Protein AF-A0A943J0D2-F1 (afdb_monomer_lite)

Sequence (116 aa):
GADGKMIIKEGLVFETNGDICYYENGIKVAKGLVQDEYGNYYFINSTLKAVKNCEYAFSTEKANGLLSSGGKYTFDADGKMIVPENGLVFEEDGDIVYYENGVKVAKGLVEHEKER

Secondary structure (DSSP, 8-state):
----------EEEE-TTS-EEEEETTEE---EEEE-TTS-EEEE-TTSSB--SEEEEE-GGGGTTSSSS-EEEEE-TTS-B-PPPSEEEE-TTS-EEEEETTEEE-----------

pLDDT: mean 82.3, std 17.68, range [40.34, 98.69]

Foldseek 3Di:
DDDPPPPQDAAWDQDPVLWIAHHDRNDTDQQAWDADPVGWIFGQHPVRTTDEQDWDWDAQVSNVPVDPGTGIFGAYRSRTTDAPDQQWDQDPVRDTFGDDRNDTDCPDDPPPPPDD

Radius of gyration: 19.05 Å; chains: 1; bounding box: 67×23×55 Å

Structure (mmCIF, N/CA/C/O backbone):
data_AF-A0A943J0D2-F1
#
_entry.id   AF-A0A943J0D2-F1
#
loop_
_atom_site.group_PDB
_atom_site.id
_atom_site.type_symbol
_atom_site.label_atom_id
_atom_site.label_alt_id
_atom_site.label_comp_id
_atom_site.label_asym_id
_atom_site.label_entity_id
_atom_site.label_seq_id
_atom_site.pdbx_PDB_ins_code
_atom_site.Cartn_x
_atom_site.Cartn_y
_atom_site.Cartn_z
_atom_site.occupancy
_atom_site.B_iso_or_equiv
_atom_site.auth_seq_id
_atom_site.auth_comp_id
_atom_site.auth_asym_id
_atom_site.auth_atom_id
_atom_site.pdbx_PDB_model_num
ATOM 1 N N . GLY A 1 1 ? -27.133 -11.190 25.334 1.00 40.34 1 GLY A N 1
ATOM 2 C CA . GLY A 1 1 ? -27.118 -12.585 24.865 1.00 40.34 1 GLY A CA 1
ATOM 3 C C . GLY A 1 1 ? -25.825 -12.811 24.118 1.00 40.34 1 GLY A C 1
ATOM 4 O O . GLY A 1 1 ? -25.496 -11.949 23.320 1.00 40.34 1 GLY A O 1
ATOM 5 N N . ALA A 1 2 ? -25.130 -13.903 24.451 1.00 47.47 2 ALA A N 1
ATOM 6 C CA . ALA A 1 2 ? -23.890 -14.427 23.865 1.00 47.47 2 ALA A CA 1
ATOM 7 C C . ALA A 1 2 ? -22.724 -13.424 23.730 1.00 47.47 2 ALA A C 1
ATOM 9 O O . ALA A 1 2 ? -22.551 -12.787 22.700 1.00 47.47 2 ALA A O 1
ATOM 10 N N . ASP A 1 3 ? -21.962 -13.296 24.819 1.00 55.19 3 ASP A N 1
ATOM 11 C CA . ASP A 1 3 ? -20.537 -12.949 24.901 1.00 55.19 3 ASP A CA 1
ATOM 12 C C . ASP A 1 3 ? -20.032 -11.937 23.864 1.00 55.19 3 ASP A C 1
ATOM 14 O O . ASP A 1 3 ? -19.604 -12.308 22.774 1.00 55.19 3 ASP A O 1
ATOM 18 N N . GLY A 1 4 ? -20.043 -10.650 24.236 1.00 55.12 4 GLY A N 1
ATOM 19 C CA . GLY A 1 4 ? -19.510 -9.516 23.469 1.00 55.12 4 GLY A CA 1
ATOM 20 C C . GLY A 1 4 ? -17.997 -9.584 23.243 1.00 55.12 4 GLY A C 1
ATOM 21 O O . GLY A 1 4 ? -17.249 -8.707 23.674 1.00 55.12 4 GLY A O 1
ATOM 22 N N . LYS A 1 5 ? -17.538 -10.642 22.576 1.00 62.22 5 LYS A N 1
ATOM 23 C CA . LYS A 1 5 ? -16.169 -10.847 22.135 1.00 62.22 5 LYS A CA 1
ATOM 24 C C . LYS A 1 5 ? -15.915 -9.827 21.033 1.00 62.22 5 LYS A C 1
ATOM 26 O O . LYS A 1 5 ? -16.258 -10.043 19.875 1.00 62.22 5 LYS A O 1
ATOM 31 N N . MET A 1 6 ? -15.367 -8.679 21.421 1.00 69.00 6 MET A N 1
ATOM 32 C CA . MET A 1 6 ? -14.824 -7.712 20.476 1.00 69.00 6 MET A CA 1
ATOM 33 C C . MET A 1 6 ? -13.822 -8.461 19.599 1.00 69.00 6 MET A C 1
ATOM 35 O O . MET A 1 6 ? -12.802 -8.942 20.093 1.00 69.00 6 MET A O 1
ATOM 39 N N . ILE A 1 7 ? -14.135 -8.620 18.313 1.00 79.00 7 ILE A N 1
ATOM 40 C CA . ILE A 1 7 ? -13.165 -9.131 17.350 1.00 79.00 7 ILE A CA 1
ATOM 41 C C . ILE A 1 7 ? -12.153 -8.004 17.161 1.00 79.00 7 ILE A C 1
ATOM 43 O O . ILE A 1 7 ? -12.430 -7.009 16.491 1.00 79.00 7 ILE A O 1
ATOM 47 N N . ILE A 1 8 ? -11.009 -8.131 17.829 1.00 87.94 8 ILE A N 1
ATOM 48 C CA . ILE A 1 8 ? -9.880 -7.227 17.643 1.00 87.94 8 ILE A CA 1
ATOM 49 C C . ILE A 1 8 ? -9.290 -7.554 16.272 1.00 87.94 8 ILE A C 1
ATOM 51 O O . ILE A 1 8 ? -8.864 -8.681 16.027 1.00 87.94 8 ILE A O 1
ATOM 55 N N . LYS A 1 9 ? -9.343 -6.582 15.359 1.00 93.69 9 LYS A N 1
ATOM 56 C CA . LYS A 1 9 ? -8.737 -6.698 14.032 1.00 93.69 9 LYS A CA 1
ATOM 57 C C . LYS A 1 9 ? -7.217 -6.625 14.157 1.00 93.69 9 LYS A C 1
ATOM 59 O O . LYS A 1 9 ? -6.705 -5.799 14.910 1.00 93.69 9 LYS A O 1
ATOM 64 N N . GLU A 1 10 ? -6.532 -7.447 13.376 1.00 95.81 10 GLU A N 1
ATOM 65 C CA . GLU A 1 10 ? -5.074 -7.506 13.287 1.00 95.81 10 GLU A CA 1
ATOM 66 C C . GLU A 1 10 ? -4.655 -7.666 11.828 1.00 95.81 10 GLU A C 1
ATOM 68 O O . GLU A 1 10 ? -5.321 -8.360 11.057 1.00 95.81 10 GLU A O 1
ATOM 73 N N . GLY A 1 11 ? -3.539 -7.043 11.462 1.00 97.00 11 GLY A N 1
ATOM 74 C CA . GLY A 1 11 ? -2.951 -7.151 10.135 1.00 97.00 11 GLY A CA 1
ATOM 75 C C . GLY A 1 11 ? -3.742 -6.429 9.045 1.00 97.00 11 GLY A C 1
ATOM 76 O O . GLY A 1 11 ? -4.460 -5.459 9.298 1.00 97.00 11 GLY A O 1
ATOM 77 N N . LEU A 1 12 ? -3.562 -6.885 7.805 1.00 97.88 12 LEU A N 1
ATOM 78 C CA . LEU A 1 12 ? -4.217 -6.326 6.626 1.00 97.88 12 LEU A CA 1
ATOM 79 C C . LEU A 1 12 ? -5.691 -6.752 6.577 1.00 97.88 12 LEU A C 1
ATOM 81 O O . LEU A 1 12 ? -6.001 -7.939 6.559 1.00 97.88 12 LEU A O 1
ATOM 85 N N . VAL A 1 13 ? -6.599 -5.781 6.527 1.00 97.56 13 VAL A N 1
ATOM 86 C CA . VAL A 1 13 ? -8.049 -5.997 6.548 1.00 97.56 13 VAL A CA 1
ATOM 87 C C . VAL A 1 13 ? -8.705 -5.283 5.372 1.00 97.56 13 VAL A C 1
ATOM 89 O O . VAL A 1 13 ? -8.487 -4.090 5.156 1.00 97.56 13 VAL A O 1
ATOM 92 N N . PHE A 1 14 ? -9.558 -6.018 4.660 1.00 96.81 14 PHE A N 1
ATOM 93 C CA . PHE A 1 14 ? -10.406 -5.522 3.579 1.00 96.81 14 PHE A CA 1
ATOM 94 C C . PHE A 1 14 ? -11.775 -5.170 4.161 1.00 96.81 14 PHE A C 1
ATOM 96 O O . PHE A 1 14 ? -12.541 -6.040 4.577 1.00 96.81 14 PHE A O 1
ATOM 103 N N . GLU A 1 15 ? -12.059 -3.879 4.259 1.00 95.50 15 GLU A N 1
ATOM 104 C CA . GLU A 1 15 ? -13.301 -3.370 4.825 1.00 95.50 15 GLU A CA 1
ATOM 105 C C . GLU A 1 15 ? -14.457 -3.503 3.829 1.00 95.50 15 GLU A C 1
ATOM 107 O O . GLU A 1 15 ? -14.287 -3.422 2.612 1.00 95.50 15 GLU A O 1
ATOM 112 N N . THR A 1 16 ? -15.678 -3.626 4.345 1.00 93.56 16 THR A N 1
ATOM 113 C CA . THR A 1 16 ? -16.892 -3.748 3.518 1.00 93.56 16 THR A CA 1
ATOM 114 C C . THR A 1 16 ? -17.199 -2.499 2.691 1.00 93.56 16 THR A C 1
ATOM 116 O O . THR A 1 16 ? -17.950 -2.576 1.724 1.00 93.56 16 THR A O 1
ATOM 119 N N . ASN A 1 17 ? -16.615 -1.351 3.043 1.00 93.69 17 ASN A N 1
ATOM 120 C CA . ASN A 1 17 ? -16.708 -0.110 2.274 1.00 93.69 17 ASN A CA 1
ATOM 121 C C . ASN A 1 17 ? -15.666 -0.018 1.139 1.00 93.69 17 ASN A C 1
ATOM 123 O O . ASN A 1 17 ? -15.598 1.009 0.467 1.00 93.69 17 ASN A O 1
ATOM 1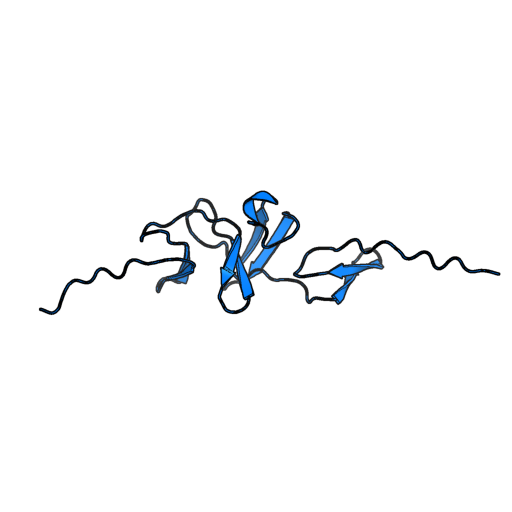27 N N . GLY A 1 18 ? -14.842 -1.055 0.951 1.00 94.12 18 GLY A N 1
ATOM 128 C CA . GLY A 1 18 ? -13.786 -1.106 -0.057 1.00 94.12 18 GLY A CA 1
ATOM 129 C C . GLY A 1 18 ? -12.450 -0.499 0.382 1.00 94.12 18 GLY A C 1
ATOM 130 O O . GLY A 1 18 ? -11.493 -0.548 -0.394 1.00 94.12 18 GLY A O 1
ATOM 131 N N . ASP A 1 19 ? -12.335 0.050 1.595 1.00 97.19 19 ASP A N 1
ATOM 132 C CA . ASP A 1 19 ? -11.038 0.449 2.146 1.00 97.19 19 ASP A CA 1
ATOM 133 C C . ASP A 1 19 ? -10.189 -0.790 2.470 1.00 97.19 19 ASP A C 1
ATOM 135 O O . ASP A 1 19 ? -10.698 -1.840 2.855 1.00 97.19 19 ASP A O 1
ATOM 139 N N . ILE A 1 20 ? -8.870 -0.646 2.374 1.00 98.31 20 ILE A N 1
ATOM 140 C CA . ILE A 1 20 ? -7.918 -1.646 2.863 1.00 98.31 20 ILE A CA 1
ATOM 141 C C . ILE A 1 20 ? -7.082 -0.968 3.936 1.00 98.31 20 ILE A C 1
ATOM 143 O O . ILE A 1 20 ? -6.460 0.060 3.670 1.00 98.31 20 ILE A O 1
ATOM 147 N N . CYS A 1 21 ? -7.088 -1.506 5.149 1.00 98.25 21 CYS A N 1
ATOM 148 C CA . CYS A 1 21 ? -6.423 -0.919 6.308 1.00 98.25 21 CYS A CA 1
ATOM 149 C C . CYS A 1 21 ? -5.493 -1.938 6.959 1.00 98.25 21 CYS A C 1
ATOM 151 O O . CYS A 1 21 ? -5.710 -3.139 6.841 1.00 98.25 21 CYS A O 1
ATOM 153 N N . TYR A 1 22 ? -4.489 -1.459 7.690 1.00 98.44 22 TYR A N 1
ATOM 154 C CA . TYR A 1 22 ? -3.685 -2.312 8.559 1.00 98.44 22 TYR A CA 1
ATOM 155 C C . TYR A 1 22 ? -4.003 -2.007 10.013 1.00 98.44 22 TYR A C 1
ATOM 157 O O . TYR A 1 22 ? -4.021 -0.837 10.407 1.00 98.44 22 TYR A O 1
ATOM 165 N N . TYR A 1 23 ? -4.262 -3.053 10.784 1.00 97.88 23 TYR A N 1
ATOM 166 C CA . TYR A 1 23 ? -4.624 -2.978 12.186 1.00 97.88 23 TYR A CA 1
ATOM 167 C C . TYR A 1 23 ? -3.531 -3.566 13.074 1.00 97.88 23 TYR A C 1
ATOM 169 O O . TYR A 1 23 ? -2.976 -4.615 12.766 1.00 97.88 23 TYR A O 1
ATOM 177 N N . GLU A 1 24 ? -3.269 -2.897 14.191 1.00 96.88 24 GLU A N 1
ATOM 178 C CA . GLU A 1 24 ? -2.479 -3.416 15.308 1.00 96.88 24 GLU A CA 1
ATOM 179 C C . GLU A 1 24 ? -3.293 -3.219 16.585 1.00 96.88 24 GLU A C 1
ATOM 181 O O . GLU A 1 24 ? -3.674 -2.093 16.917 1.00 96.88 24 GLU A O 1
ATOM 186 N N . ASN A 1 25 ? -3.606 -4.302 17.293 1.00 94.38 25 ASN A N 1
ATOM 187 C CA . ASN A 1 25 ? -4.462 -4.298 18.482 1.00 94.38 25 ASN A CA 1
ATOM 188 C C . ASN A 1 25 ? -5.803 -3.578 18.252 1.00 94.38 25 ASN A C 1
ATOM 190 O O . ASN A 1 25 ? -6.296 -2.843 19.110 1.00 94.38 25 ASN A O 1
ATOM 194 N N . GLY A 1 26 ? -6.396 -3.754 17.067 1.00 94.31 26 GLY A N 1
ATOM 195 C CA . GLY A 1 26 ? -7.664 -3.125 16.694 1.00 94.31 26 GLY A CA 1
ATOM 196 C C . GLY A 1 26 ? -7.572 -1.640 16.325 1.00 94.31 26 GLY A C 1
ATOM 197 O O . GLY A 1 26 ? -8.601 -1.035 16.021 1.00 94.31 26 GLY A O 1
ATOM 198 N N . ILE A 1 27 ? -6.371 -1.057 16.271 1.00 95.75 27 ILE A N 1
ATOM 199 C CA . ILE A 1 27 ? -6.137 0.341 15.884 1.00 95.75 27 ILE A CA 1
ATOM 200 C C . ILE A 1 27 ? -5.546 0.398 14.472 1.00 95.75 27 ILE A C 1
ATOM 202 O O . ILE A 1 27 ? -4.609 -0.331 14.161 1.00 95.75 27 ILE A O 1
ATOM 206 N N . LYS A 1 28 ? -6.073 1.279 13.610 1.00 97.56 28 LYS A N 1
ATOM 207 C CA . LYS A 1 28 ? -5.515 1.494 12.266 1.00 97.56 28 LYS A CA 1
ATOM 208 C C . LYS A 1 28 ? -4.164 2.199 12.342 1.00 97.56 28 LYS A C 1
ATOM 210 O O . LYS A 1 28 ? -4.045 3.220 13.018 1.00 97.56 28 LYS A O 1
ATOM 215 N N . VAL A 1 29 ? -3.189 1.722 11.575 1.00 97.88 29 VAL A N 1
ATOM 216 C CA . VAL A 1 29 ? -1.833 2.285 11.542 1.00 97.88 29 VAL A CA 1
ATOM 217 C C . VAL A 1 29 ? -1.337 2.506 10.113 1.00 97.88 29 VAL A C 1
ATOM 219 O O . VAL A 1 29 ? -1.674 1.767 9.190 1.00 97.88 29 VAL A O 1
ATOM 222 N N . ALA A 1 30 ? -0.505 3.533 9.926 1.00 98.06 30 ALA A N 1
ATOM 223 C CA . ALA A 1 30 ? 0.228 3.749 8.682 1.00 98.06 30 ALA A CA 1
ATOM 224 C C . ALA A 1 30 ? 1.421 2.787 8.636 1.00 98.06 30 ALA A C 1
ATOM 226 O O . ALA A 1 30 ? 2.474 3.064 9.215 1.00 98.06 30 ALA A O 1
ATOM 227 N N . LYS A 1 31 ? 1.240 1.637 7.983 1.00 98.00 31 LYS A N 1
ATOM 228 C CA . LYS A 1 31 ? 2.208 0.534 8.038 1.00 98.00 31 LYS A CA 1
ATOM 229 C C . LYS A 1 31 ? 3.287 0.589 6.951 1.00 98.00 31 LYS A C 1
ATOM 231 O O . LYS A 1 31 ? 4.316 -0.057 7.108 1.00 98.00 31 LYS A O 1
ATOM 236 N N . GLY A 1 32 ? 3.108 1.380 5.891 1.00 98.25 32 GLY A N 1
ATOM 237 C CA . GLY A 1 32 ? 3.956 1.299 4.698 1.00 98.25 32 GLY A CA 1
ATOM 238 C C . GLY A 1 32 ? 3.591 0.087 3.841 1.00 98.25 32 GLY A C 1
ATOM 239 O O . GLY A 1 32 ? 2.421 -0.303 3.801 1.00 98.25 32 GLY A O 1
ATOM 240 N N . LEU A 1 33 ? 4.573 -0.489 3.149 1.00 97.50 33 LEU A N 1
ATOM 241 C CA . LEU A 1 33 ? 4.374 -1.663 2.308 1.00 97.50 33 LEU A CA 1
ATOM 242 C C . LEU A 1 33 ? 4.096 -2.897 3.173 1.00 97.50 33 LEU A C 1
ATOM 244 O O . LEU A 1 33 ? 4.821 -3.185 4.126 1.00 97.50 33 LEU A O 1
ATOM 248 N N . VAL A 1 34 ? 3.046 -3.626 2.831 1.00 97.81 34 VAL A N 1
ATOM 249 C CA . VAL A 1 34 ? 2.639 -4.877 3.473 1.00 97.81 34 VAL A CA 1
ATOM 250 C C . VAL A 1 34 ? 2.275 -5.892 2.401 1.00 97.81 34 VAL A C 1
ATOM 252 O O . VAL A 1 34 ? 1.964 -5.514 1.272 1.00 97.81 34 VAL A O 1
ATOM 255 N N . GLN A 1 35 ? 2.320 -7.170 2.756 1.00 95.00 35 GLN A N 1
ATOM 256 C CA . GLN A 1 35 ? 2.000 -8.273 1.860 1.00 95.00 35 GLN A CA 1
ATOM 257 C C . GLN A 1 35 ? 0.831 -9.078 2.435 1.00 95.00 35 GLN A C 1
ATOM 259 O O . GLN A 1 35 ? 0.772 -9.282 3.651 1.00 95.00 35 GLN A O 1
ATOM 264 N N . ASP A 1 36 ? -0.107 -9.488 1.584 1.00 94.94 36 ASP A N 1
ATOM 265 C CA . ASP A 1 36 ? -1.142 -10.452 1.966 1.00 94.94 36 ASP A CA 1
ATOM 266 C C . ASP A 1 36 ? -0.622 -11.901 1.919 1.00 94.94 36 ASP A C 1
ATOM 268 O O . ASP A 1 36 ? 0.511 -12.172 1.525 1.00 94.94 36 ASP A O 1
ATOM 272 N N . GLU A 1 37 ? -1.459 -12.851 2.333 1.00 92.56 37 GLU A N 1
ATOM 273 C CA . GLU A 1 37 ? -1.115 -14.281 2.353 1.00 92.56 37 GLU A CA 1
ATOM 274 C C . GLU A 1 37 ? -0.866 -14.887 0.958 1.00 92.56 37 GLU A C 1
ATOM 276 O O . GLU A 1 37 ? -0.248 -15.945 0.851 1.00 92.56 37 GLU A O 1
ATOM 281 N N . TYR A 1 38 ? -1.314 -14.217 -0.110 1.00 89.31 38 TYR A N 1
ATOM 282 C CA . TYR A 1 38 ? -1.148 -14.645 -1.502 1.00 89.31 38 TYR A CA 1
ATOM 283 C C . TYR A 1 38 ? 0.058 -13.985 -2.178 1.00 89.31 38 TYR A C 1
ATOM 285 O O . TYR A 1 38 ? 0.302 -14.211 -3.362 1.00 89.31 38 TYR A O 1
ATOM 293 N N . GLY A 1 39 ? 0.809 -13.165 -1.444 1.00 87.38 39 GLY A N 1
ATOM 294 C CA . GLY A 1 39 ? 1.991 -12.490 -1.951 1.00 87.38 39 GLY A CA 1
ATOM 295 C C . GLY A 1 39 ? 1.725 -11.138 -2.616 1.00 87.38 39 GLY A C 1
ATOM 296 O O . GLY A 1 39 ? 2.678 -10.528 -3.103 1.00 87.38 39 GLY A O 1
ATOM 297 N N . ASN A 1 40 ? 0.487 -10.629 -2.624 1.00 91.75 40 ASN A N 1
ATOM 298 C CA . ASN A 1 40 ? 0.196 -9.315 -3.202 1.00 91.75 40 ASN A CA 1
ATOM 299 C C . ASN A 1 40 ? 0.631 -8.203 -2.248 1.00 91.75 40 ASN A C 1
ATOM 301 O O . ASN A 1 40 ? 0.403 -8.281 -1.038 1.00 91.75 40 ASN A O 1
ATOM 305 N N . TYR A 1 41 ? 1.202 -7.136 -2.801 1.00 95.00 41 TYR A N 1
ATOM 306 C CA . TYR A 1 41 ? 1.667 -5.995 -2.020 1.00 95.00 41 TYR A CA 1
ATOM 307 C C . TYR A 1 41 ? 0.655 -4.850 -2.004 1.00 95.00 41 TYR A C 1
ATOM 309 O O . TYR A 1 41 ? 0.059 -4.526 -3.028 1.00 95.00 41 TYR A O 1
ATOM 317 N N . TYR A 1 42 ? 0.533 -4.186 -0.857 1.00 98.06 42 TYR A N 1
ATOM 318 C CA . TYR A 1 42 ? -0.312 -3.008 -0.641 1.00 98.06 42 TYR A CA 1
ATOM 319 C C . TYR A 1 42 ? 0.489 -1.963 0.132 1.00 98.06 42 TYR A C 1
ATOM 321 O O . TYR A 1 42 ? 1.275 -2.314 1.011 1.00 98.06 42 TYR A O 1
ATOM 329 N N . PHE A 1 43 ? 0.281 -0.675 -0.143 1.00 98.25 43 PHE A N 1
ATOM 330 C CA . PHE A 1 43 ? 0.967 0.392 0.588 1.00 98.25 43 PHE A CA 1
ATOM 331 C C . PHE A 1 43 ? -0.001 1.210 1.443 1.00 98.25 43 PHE A C 1
ATOM 333 O O . PHE A 1 43 ? -0.814 1.971 0.915 1.00 98.25 43 PHE A O 1
ATOM 340 N N . ILE A 1 44 ? 0.112 1.088 2.769 1.00 98.69 44 ILE A N 1
ATOM 341 C CA . ILE A 1 44 ? -0.730 1.795 3.742 1.00 98.69 44 ILE A CA 1
ATOM 342 C C . ILE A 1 44 ? -0.078 3.126 4.115 1.00 98.69 44 ILE A C 1
ATOM 344 O O . ILE A 1 44 ? 0.901 3.168 4.869 1.00 98.69 44 ILE A O 1
ATOM 348 N N . ASN A 1 45 ? -0.622 4.220 3.583 1.00 98.06 45 ASN A N 1
ATOM 349 C CA . ASN A 1 45 ? -0.060 5.557 3.769 1.00 98.06 45 ASN A CA 1
ATOM 350 C C . ASN A 1 45 ? -0.584 6.247 5.049 1.00 98.06 45 ASN A C 1
ATOM 352 O O . ASN A 1 45 ? -1.290 5.657 5.870 1.00 98.06 45 ASN A O 1
ATOM 356 N N . SER A 1 46 ? -0.253 7.529 5.224 1.00 97.62 46 SER A N 1
ATOM 357 C CA . SER A 1 46 ? -0.661 8.338 6.384 1.00 97.62 46 SER A CA 1
ATOM 358 C C . SER A 1 46 ? -2.173 8.564 6.515 1.00 97.62 46 SER A C 1
ATOM 360 O O . SER A 1 46 ? -2.629 8.963 7.582 1.00 97.62 46 SER A O 1
ATOM 362 N N . THR A 1 47 ? -2.966 8.270 5.479 1.00 97.94 47 THR A N 1
ATOM 363 C CA . THR A 1 47 ? -4.439 8.269 5.544 1.00 97.94 47 THR A CA 1
ATOM 364 C C . THR A 1 47 ? -5.011 6.995 6.179 1.00 97.94 47 THR A C 1
ATOM 366 O O . THR A 1 47 ? -6.228 6.861 6.293 1.00 97.94 47 THR A O 1
ATOM 369 N N . LEU A 1 48 ? -4.140 6.076 6.627 1.00 98.31 48 LEU A N 1
ATOM 370 C CA . LEU A 1 48 ? -4.471 4.793 7.264 1.00 98.31 48 LEU A CA 1
ATOM 371 C C . LEU A 1 48 ? -5.184 3.803 6.331 1.00 98.31 48 LEU A C 1
ATOM 373 O O . LEU A 1 48 ? -5.903 2.908 6.783 1.00 98.31 48 LEU A O 1
ATOM 377 N N . LYS A 1 49 ? -4.992 3.977 5.023 1.00 98.25 49 LYS A N 1
ATOM 378 C CA . LYS A 1 49 ? -5.601 3.179 3.961 1.00 98.25 49 LYS A CA 1
ATOM 379 C C . LYS A 1 49 ? -4.572 2.831 2.891 1.00 98.25 49 LYS A C 1
ATOM 381 O O . LYS A 1 49 ? -3.584 3.554 2.728 1.00 98.25 49 LYS A O 1
ATOM 386 N N . ALA A 1 50 ? -4.822 1.750 2.158 1.00 98.44 50 ALA A N 1
ATOM 387 C CA . ALA A 1 50 ? -4.062 1.427 0.962 1.00 98.44 50 ALA A CA 1
ATOM 388 C C . ALA A 1 50 ? -4.288 2.478 -0.128 1.00 98.44 50 ALA A C 1
ATOM 390 O O . ALA A 1 50 ? -5.414 2.935 -0.344 1.00 98.44 50 ALA A O 1
ATOM 391 N N . VAL A 1 51 ? -3.216 2.836 -0.825 1.00 98.06 51 VAL A N 1
ATOM 392 C CA . VAL A 1 51 ? -3.299 3.570 -2.093 1.00 98.06 51 VAL A CA 1
ATOM 393 C C . VAL A 1 51 ? -3.928 2.679 -3.169 1.00 98.06 51 VAL A C 1
ATOM 395 O O . VAL A 1 51 ? -3.757 1.462 -3.145 1.00 98.06 51 VAL A O 1
ATOM 398 N N . LYS A 1 52 ? -4.689 3.281 -4.086 1.00 97.81 52 LYS A N 1
ATOM 399 C CA . LYS A 1 52 ? -5.430 2.576 -5.139 1.00 97.81 52 LYS A CA 1
ATOM 400 C C . LYS A 1 52 ? -5.462 3.401 -6.412 1.00 97.81 52 LYS A C 1
ATOM 402 O O . LYS A 1 52 ? -5.560 4.627 -6.336 1.00 97.81 52 LYS A O 1
ATOM 407 N N . ASN A 1 53 ? -5.466 2.711 -7.550 1.00 97.00 53 ASN A N 1
ATOM 408 C CA . ASN A 1 53 ? -5.628 3.274 -8.888 1.00 97.00 53 ASN A CA 1
ATOM 409 C C . ASN A 1 53 ? -4.712 4.482 -9.146 1.00 97.00 53 ASN A C 1
ATOM 411 O O . ASN A 1 53 ? -5.142 5.515 -9.666 1.00 97.00 53 ASN A O 1
ATOM 415 N N . CYS A 1 54 ? -3.467 4.388 -8.689 1.00 95.56 54 CYS A N 1
ATOM 416 C CA . CYS A 1 54 ? -2.505 5.466 -8.816 1.00 95.56 54 CYS A CA 1
ATOM 417 C C . CYS A 1 54 ? -1.077 4.945 -8.792 1.00 95.56 54 CYS A C 1
ATOM 419 O O . CYS A 1 54 ? -0.778 3.838 -8.345 1.00 95.56 54 CYS A O 1
ATOM 421 N N . GLU A 1 55 ? -0.186 5.802 -9.255 1.00 94.06 55 GLU A N 1
ATOM 422 C CA . GLU A 1 55 ? 1.234 5.627 -9.072 1.00 94.06 55 GLU A CA 1
ATOM 423 C C . GLU A 1 55 ? 1.664 6.322 -7.775 1.00 94.06 55 GLU A C 1
ATOM 425 O O . GLU A 1 55 ? 1.326 7.485 -7.533 1.00 94.06 55 GLU A O 1
ATOM 430 N N . TYR A 1 56 ? 2.395 5.607 -6.925 1.00 95.12 56 TYR A N 1
ATOM 431 C CA . TYR A 1 56 ? 2.776 6.075 -5.601 1.00 95.12 56 TYR A CA 1
ATOM 432 C C . TYR A 1 56 ? 4.260 5.835 -5.339 1.00 95.12 56 TYR A C 1
ATOM 434 O O . TYR A 1 56 ? 4.787 4.751 -5.590 1.00 95.12 56 TYR A O 1
ATOM 442 N N . ALA A 1 57 ? 4.935 6.862 -4.822 1.00 91.88 57 ALA A N 1
ATOM 443 C CA . ALA A 1 57 ? 6.348 6.802 -4.485 1.00 91.88 57 ALA A CA 1
ATOM 444 C C . ALA A 1 57 ? 6.551 6.640 -2.976 1.00 91.88 57 ALA A C 1
ATOM 446 O O . ALA A 1 57 ? 5.942 7.359 -2.180 1.00 91.88 57 ALA A O 1
ATOM 447 N N . PHE A 1 58 ? 7.439 5.731 -2.580 1.00 92.69 58 PHE A N 1
ATOM 448 C CA . PHE A 1 58 ? 7.804 5.519 -1.180 1.00 92.69 58 PHE A CA 1
ATOM 449 C C . PHE A 1 58 ? 9.293 5.198 -1.011 1.00 92.69 58 PHE A C 1
ATOM 451 O O . PHE A 1 58 ? 9.949 4.706 -1.926 1.00 92.69 58 PH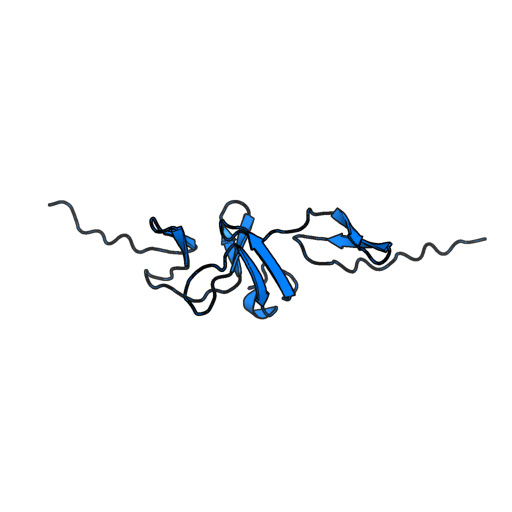E A O 1
ATOM 458 N N . SER A 1 59 ? 9.841 5.497 0.171 1.00 92.50 59 SER A N 1
ATOM 459 C CA . SER A 1 59 ? 11.250 5.245 0.498 1.00 92.50 59 SER A CA 1
ATOM 460 C C . SER A 1 59 ? 11.520 3.770 0.813 1.00 92.50 59 SER A C 1
ATOM 462 O O . SER A 1 59 ? 10.611 3.029 1.183 1.00 92.50 59 SER A O 1
ATOM 464 N N . THR A 1 60 ? 12.786 3.349 0.737 1.00 87.38 60 THR A N 1
ATOM 465 C CA . THR A 1 60 ? 13.214 1.980 1.086 1.00 87.38 60 THR A CA 1
ATOM 466 C C . THR A 1 60 ? 12.817 1.584 2.506 1.00 87.38 60 THR A C 1
ATOM 468 O O . THR A 1 60 ? 12.372 0.467 2.733 1.00 87.38 60 THR A O 1
ATOM 471 N N . GLU A 1 61 ? 12.882 2.513 3.460 1.00 96.19 61 GLU A N 1
ATOM 472 C CA . GLU A 1 61 ? 12.421 2.271 4.834 1.00 96.19 61 GLU A CA 1
ATOM 473 C C . GLU A 1 61 ? 10.936 1.892 4.883 1.00 96.19 61 GLU A C 1
ATOM 475 O O . GLU A 1 61 ? 10.538 1.009 5.635 1.00 96.19 61 GLU A O 1
ATOM 480 N N . LYS A 1 62 ? 10.109 2.525 4.040 1.00 96.12 62 LYS A N 1
ATOM 481 C CA . LYS A 1 62 ? 8.674 2.235 3.939 1.00 96.12 62 LYS A CA 1
ATOM 482 C C . LYS A 1 62 ? 8.365 0.974 3.136 1.00 96.12 62 LYS A C 1
ATOM 484 O O . LYS A 1 62 ? 7.211 0.555 3.140 1.00 96.12 62 LYS A O 1
ATOM 489 N N . ALA A 1 63 ? 9.361 0.360 2.498 1.00 90.56 63 ALA A N 1
ATOM 490 C CA . ALA A 1 63 ? 9.232 -0.956 1.882 1.00 90.56 63 ALA A CA 1
ATOM 491 C C . ALA A 1 63 ? 9.276 -2.100 2.911 1.00 90.56 63 ALA A C 1
ATOM 493 O O . ALA A 1 63 ? 8.992 -3.238 2.555 1.00 90.56 63 ALA A O 1
ATOM 494 N N . ASN A 1 64 ? 9.631 -1.824 4.175 1.00 94.00 64 ASN A N 1
ATOM 495 C CA . ASN A 1 64 ? 9.661 -2.803 5.271 1.00 94.00 64 ASN A CA 1
ATOM 496 C C . ASN A 1 64 ? 10.500 -4.065 4.980 1.00 94.00 64 ASN A C 1
ATOM 498 O O . ASN A 1 64 ? 10.202 -5.142 5.488 1.00 94.00 64 ASN A O 1
ATOM 502 N N . GLY A 1 65 ? 11.529 -3.951 4.134 1.00 87.75 65 GLY A N 1
ATOM 503 C CA . GLY A 1 65 ? 12.348 -5.090 3.704 1.00 87.75 65 GLY A CA 1
ATOM 504 C C . GLY A 1 65 ? 11.625 -6.090 2.792 1.00 87.75 65 GLY A C 1
ATOM 505 O O . GLY A 1 65 ? 12.217 -7.100 2.427 1.00 87.75 65 GLY A O 1
ATOM 506 N N . LEU A 1 66 ? 10.374 -5.813 2.405 1.00 87.44 66 LEU A N 1
ATOM 507 C CA . LEU A 1 66 ? 9.610 -6.619 1.449 1.00 87.44 66 LEU A CA 1
ATOM 508 C C . LEU A 1 66 ? 10.058 -6.375 0.003 1.00 87.44 66 LEU A C 1
ATOM 510 O O . LEU A 1 66 ? 9.893 -7.247 -0.844 1.00 87.44 66 LEU A O 1
ATOM 514 N N . LEU A 1 67 ? 10.639 -5.200 -0.257 1.00 84.38 67 LEU A N 1
ATOM 515 C CA . LEU A 1 67 ? 11.379 -4.880 -1.474 1.00 84.38 67 LEU A CA 1
ATOM 516 C C . LEU A 1 67 ? 12.776 -4.395 -1.091 1.00 84.38 67 LEU A C 1
ATOM 518 O O . LEU A 1 67 ? 12.957 -3.733 -0.065 1.00 84.38 67 LEU A O 1
ATOM 522 N N . SER A 1 68 ? 13.755 -4.679 -1.947 1.00 74.75 68 SER A N 1
ATOM 523 C CA . SER A 1 68 ? 15.146 -4.253 -1.761 1.00 74.75 68 SER A CA 1
ATOM 524 C C . SER A 1 68 ? 15.339 -2.739 -1.889 1.00 74.75 68 SER A C 1
ATOM 526 O O . SER A 1 68 ? 16.324 -2.204 -1.381 1.00 74.75 68 SER A O 1
ATOM 528 N N . SER A 1 69 ? 14.409 -2.030 -2.537 1.00 76.88 69 SER A N 1
ATOM 529 C CA . SER A 1 69 ? 14.451 -0.575 -2.674 1.00 76.88 69 SER A CA 1
ATOM 530 C C . SER A 1 69 ? 13.062 0.060 -2.703 1.00 76.88 69 SER A C 1
ATOM 532 O O . SER A 1 69 ? 12.101 -0.489 -3.246 1.00 76.88 69 SER A O 1
ATOM 534 N N . GLY A 1 70 ? 12.982 1.276 -2.164 1.00 81.44 70 GLY A N 1
ATOM 535 C CA . GLY A 1 70 ? 11.889 2.194 -2.457 1.00 81.44 70 GLY A CA 1
ATOM 536 C C . GLY A 1 70 ? 11.904 2.615 -3.925 1.00 81.44 70 GLY A C 1
ATOM 537 O O . GLY A 1 70 ? 12.806 2.272 -4.688 1.00 81.44 70 GLY A O 1
ATOM 538 N N . GLY A 1 71 ? 10.891 3.364 -4.325 1.00 85.38 71 GLY A N 1
ATOM 539 C CA . GLY A 1 71 ? 10.698 3.727 -5.717 1.00 85.38 71 GLY A CA 1
ATOM 540 C C . GLY A 1 71 ? 9.280 4.187 -5.977 1.00 85.38 71 GLY A C 1
ATOM 541 O O . GLY A 1 71 ? 8.509 4.434 -5.046 1.00 85.38 71 GLY A O 1
ATOM 542 N N . LYS A 1 72 ? 8.966 4.315 -7.261 1.00 88.12 72 LYS A N 1
ATOM 543 C CA . LYS A 1 72 ? 7.656 4.697 -7.763 1.00 88.12 72 LYS A CA 1
ATOM 544 C C . LYS A 1 72 ? 6.990 3.449 -8.337 1.00 88.12 72 LYS A C 1
ATOM 546 O O . LYS A 1 72 ? 7.545 2.827 -9.235 1.00 88.12 72 LYS A O 1
ATOM 551 N N . TYR A 1 73 ? 5.845 3.075 -7.778 1.00 87.69 73 TYR A N 1
ATOM 552 C CA . TYR A 1 73 ? 5.143 1.839 -8.116 1.00 87.69 73 TYR A CA 1
ATOM 553 C C . TYR A 1 73 ? 3.684 2.133 -8.449 1.00 87.69 73 TYR A C 1
ATOM 555 O O . TYR A 1 73 ? 3.083 3.046 -7.879 1.00 87.69 73 TYR A O 1
ATOM 563 N N . THR A 1 74 ? 3.107 1.350 -9.357 1.00 93.06 74 THR A N 1
ATOM 564 C CA . THR A 1 74 ? 1.696 1.480 -9.739 1.00 93.06 74 THR A CA 1
ATOM 565 C C . THR A 1 74 ? 0.842 0.527 -8.918 1.00 93.06 74 THR A C 1
ATOM 567 O O . THR A 1 74 ? 1.192 -0.640 -8.763 1.00 93.06 74 THR A O 1
ATOM 570 N N . PHE A 1 75 ? -0.282 1.022 -8.409 1.00 95.19 75 PHE A N 1
ATOM 571 C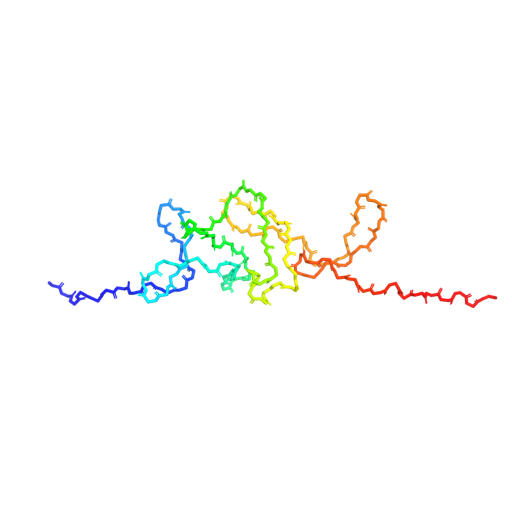 CA . PHE A 1 75 ? -1.280 0.242 -7.688 1.00 95.19 75 PHE A CA 1
ATOM 572 C C . PHE A 1 75 ? -2.575 0.202 -8.491 1.00 95.19 75 PHE A C 1
ATOM 574 O O . PHE A 1 75 ? -3.063 1.242 -8.945 1.00 95.19 75 PHE A O 1
ATOM 581 N N . ASP A 1 76 ? -3.129 -0.995 -8.659 1.00 96.50 76 ASP A N 1
ATOM 582 C CA . ASP A 1 76 ? -4.371 -1.213 -9.394 1.00 96.50 76 ASP A CA 1
ATOM 583 C C . ASP A 1 76 ? -5.609 -0.705 -8.626 1.00 96.50 76 ASP A C 1
ATOM 585 O O . ASP A 1 76 ? -5.517 -0.127 -7.536 1.00 96.50 76 ASP A O 1
ATOM 589 N N . ALA A 1 77 ? -6.795 -0.888 -9.211 1.00 96.94 77 ALA A N 1
ATOM 590 C CA . ALA A 1 77 ? -8.061 -0.464 -8.613 1.00 96.94 77 ALA A CA 1
ATOM 591 C C . ALA A 1 77 ? -8.398 -1.195 -7.298 1.00 96.94 77 ALA A C 1
ATOM 593 O O . ALA A 1 77 ? -9.079 -0.628 -6.438 1.00 96.94 77 ALA A O 1
ATOM 594 N N . ASP A 1 78 ? -7.881 -2.410 -7.113 1.00 96.50 78 ASP A N 1
ATOM 595 C CA . ASP A 1 78 ? -8.030 -3.181 -5.881 1.00 96.50 78 ASP A CA 1
ATOM 596 C C . ASP A 1 78 ? -6.993 -2.770 -4.824 1.00 96.50 78 ASP A C 1
ATOM 598 O O . ASP A 1 78 ? -7.162 -3.068 -3.643 1.00 96.50 78 ASP A O 1
ATOM 602 N N . GLY A 1 79 ? -5.977 -1.994 -5.208 1.00 96.88 79 GLY A N 1
ATOM 603 C CA . GLY A 1 79 ? -4.891 -1.530 -4.350 1.00 96.88 79 GLY A CA 1
ATOM 604 C C . GLY A 1 79 ? -3.694 -2.467 -4.314 1.00 96.88 79 GLY A C 1
ATOM 605 O O . GLY A 1 79 ? -2.814 -2.272 -3.474 1.00 96.88 79 GLY A O 1
ATOM 606 N N . LYS A 1 80 ? -3.650 -3.469 -5.197 1.00 96.06 80 LYS A N 1
ATOM 607 C CA . LYS A 1 80 ? -2.492 -4.345 -5.349 1.00 96.06 80 LYS A CA 1
ATOM 608 C C . LYS A 1 80 ? -1.429 -3.620 -6.153 1.00 96.06 80 LYS A C 1
ATOM 610 O O . LYS A 1 80 ? -1.714 -2.996 -7.175 1.00 96.06 80 LYS A O 1
ATOM 615 N N . MET A 1 81 ? -0.191 -3.713 -5.697 1.00 94.06 81 MET A N 1
ATOM 616 C CA . MET A 1 81 ? 0.953 -3.258 -6.468 1.00 94.06 81 MET A CA 1
ATOM 617 C C . MET A 1 81 ? 1.071 -4.109 -7.731 1.00 94.06 81 MET A C 1
ATOM 619 O O . MET A 1 81 ? 1.129 -5.337 -7.657 1.00 94.06 81 MET A O 1
ATOM 623 N N . ILE A 1 82 ? 1.141 -3.452 -8.882 1.00 89.38 82 ILE A N 1
ATOM 624 C CA . ILE A 1 82 ? 1.433 -4.095 -10.155 1.00 89.38 82 ILE A CA 1
ATOM 625 C C . ILE A 1 82 ? 2.941 -4.314 -10.199 1.00 89.38 82 ILE A C 1
ATOM 627 O O . ILE A 1 82 ? 3.722 -3.387 -10.414 1.00 89.38 82 ILE A O 1
ATOM 631 N N . VAL A 1 83 ? 3.342 -5.549 -9.934 1.00 74.62 83 VAL A N 1
ATOM 632 C CA . VAL A 1 83 ? 4.732 -5.991 -9.999 1.00 74.62 83 VAL A CA 1
ATOM 633 C C . VAL A 1 83 ? 4.984 -6.484 -11.426 1.00 74.62 83 VAL A C 1
ATOM 635 O O . VAL A 1 83 ? 4.252 -7.375 -11.860 1.00 74.62 83 VAL A O 1
ATOM 638 N N . PRO A 1 84 ? 5.956 -5.938 -12.186 1.00 64.81 84 PRO A N 1
ATOM 639 C CA . PRO A 1 84 ? 6.317 -6.539 -13.464 1.00 64.81 84 PRO A CA 1
ATOM 640 C C . PRO A 1 84 ? 6.755 -7.990 -13.231 1.00 64.81 84 PRO A C 1
ATOM 642 O O . PRO A 1 84 ? 7.404 -8.287 -12.225 1.00 64.81 84 PRO A O 1
ATOM 645 N N . GLU A 1 85 ? 6.342 -8.892 -14.125 1.00 62.25 85 GLU A N 1
ATOM 646 C CA . GLU A 1 85 ? 6.628 -10.322 -13.999 1.00 62.25 85 GLU A CA 1
ATOM 647 C C . GLU A 1 85 ? 8.127 -10.561 -13.771 1.00 62.25 85 GLU A C 1
ATOM 649 O O . GLU A 1 85 ? 8.978 -9.926 -14.397 1.00 62.25 85 GLU A O 1
ATOM 654 N N . ASN A 1 86 ? 8.447 -11.486 -12.861 1.00 62.12 86 ASN A N 1
ATOM 655 C CA . ASN A 1 86 ? 9.824 -11.900 -12.612 1.00 62.12 86 ASN A CA 1
ATOM 656 C C . ASN A 1 86 ? 10.454 -12.391 -13.912 1.00 62.12 86 ASN A C 1
ATOM 658 O O . ASN A 1 86 ? 9.976 -13.359 -14.507 1.00 62.12 86 ASN A O 1
ATOM 662 N N . GLY A 1 87 ? 11.542 -11.757 -14.339 1.00 58.62 87 GLY A N 1
ATOM 663 C CA . GLY A 1 87 ? 12.163 -12.110 -15.604 1.00 58.62 87 GLY A CA 1
ATOM 664 C C . GLY A 1 87 ? 12.920 -10.975 -16.266 1.00 58.62 87 GLY A C 1
ATOM 665 O O . GLY A 1 87 ? 13.157 -9.915 -15.693 1.00 58.6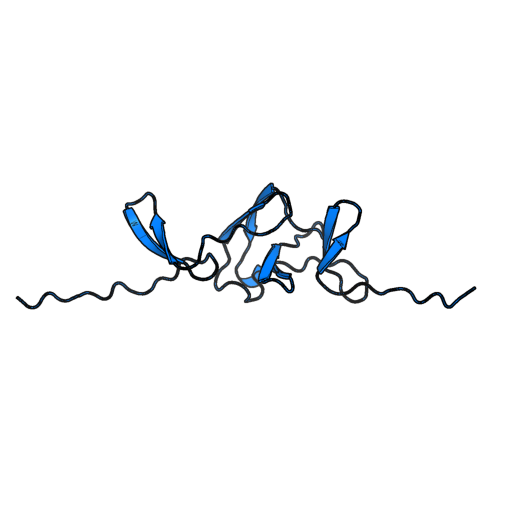2 87 GLY A O 1
ATOM 666 N N . LEU A 1 88 ? 13.351 -11.255 -17.491 1.00 58.75 88 LEU A N 1
ATOM 667 C CA . LEU A 1 88 ? 14.033 -10.297 -18.346 1.00 58.75 88 LEU A CA 1
ATOM 668 C C . LEU A 1 88 ? 12.983 -9.397 -19.002 1.00 58.75 88 LEU A C 1
ATOM 670 O O . LEU A 1 88 ? 12.160 -9.867 -19.785 1.00 58.75 88 LEU A O 1
ATOM 674 N N . VAL A 1 89 ? 13.028 -8.112 -18.680 1.00 69.50 89 VAL A N 1
ATOM 675 C CA . VAL A 1 89 ? 12.190 -7.065 -19.261 1.00 69.50 89 VAL A CA 1
ATOM 676 C C . VAL A 1 89 ? 13.044 -6.262 -20.236 1.00 69.50 89 VAL A C 1
ATOM 678 O O . VAL A 1 89 ? 14.180 -5.912 -19.921 1.00 69.50 89 VAL A O 1
ATOM 681 N N . PHE A 1 90 ? 12.496 -5.981 -21.418 1.00 64.25 90 PHE A N 1
ATOM 682 C CA . PHE A 1 90 ? 13.077 -5.035 -22.369 1.00 64.25 90 PHE A CA 1
ATOM 683 C C . PHE A 1 90 ? 12.579 -3.633 -22.008 1.00 64.25 90 PHE A C 1
ATOM 685 O O . PHE A 1 90 ? 11.378 -3.374 -22.090 1.00 64.25 90 PHE A O 1
ATOM 692 N N . GLU A 1 91 ? 13.476 -2.754 -21.570 1.00 70.31 91 GLU A N 1
ATOM 693 C CA . GLU A 1 91 ? 13.154 -1.345 -21.321 1.00 70.31 91 GLU A CA 1
ATOM 694 C C . GLU A 1 91 ? 13.074 -0.566 -22.652 1.00 70.31 91 GLU A C 1
ATOM 696 O O . GLU A 1 91 ? 13.634 -0.989 -23.666 1.00 70.31 91 GLU A O 1
ATOM 701 N N . GLU A 1 92 ? 12.372 0.577 -22.667 1.00 69.56 92 GLU A N 1
ATOM 702 C CA . GLU A 1 92 ? 12.204 1.413 -23.875 1.00 69.56 92 GLU A CA 1
ATOM 703 C C . GLU A 1 92 ? 13.540 1.895 -24.467 1.00 69.56 92 GLU A C 1
ATOM 705 O O . GLU A 1 92 ? 13.639 2.099 -25.676 1.00 69.56 92 GLU A O 1
ATOM 710 N N . ASP A 1 93 ? 14.580 2.004 -23.636 1.00 75.31 93 ASP A N 1
ATOM 711 C CA . ASP A 1 93 ? 15.939 2.380 -24.040 1.00 75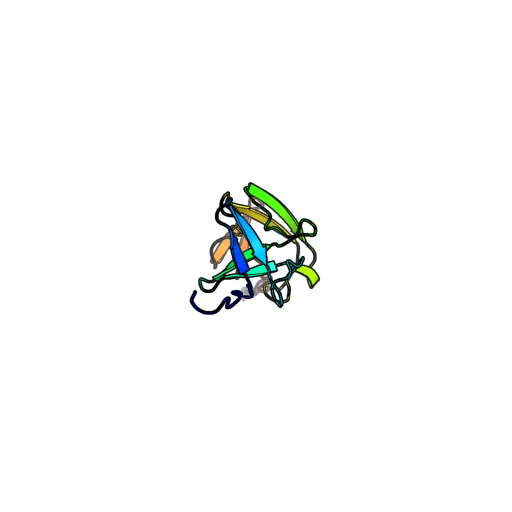.31 93 ASP A CA 1
ATOM 712 C C . ASP A 1 93 ? 16.710 1.238 -24.743 1.00 75.31 93 ASP A C 1
ATOM 714 O O . ASP A 1 93 ? 17.827 1.436 -25.221 1.00 75.31 93 ASP A O 1
ATOM 718 N N . GLY A 1 94 ? 16.115 0.043 -24.846 1.00 67.19 94 GLY A N 1
ATOM 719 C CA . GLY A 1 94 ? 16.704 -1.133 -25.495 1.00 67.19 94 GLY A CA 1
ATOM 720 C C . GLY A 1 94 ? 17.523 -2.036 -24.568 1.00 67.19 94 GLY A C 1
ATOM 721 O O . GLY A 1 94 ? 18.033 -3.064 -25.020 1.00 67.19 94 GLY A O 1
ATOM 722 N N . ASP A 1 95 ? 17.621 -1.693 -23.283 1.00 76.62 95 ASP A N 1
ATOM 723 C CA . ASP A 1 95 ? 18.295 -2.506 -22.272 1.00 76.62 95 ASP A CA 1
ATOM 724 C C . ASP A 1 95 ? 17.444 -3.707 -21.844 1.00 76.62 95 ASP A C 1
ATOM 726 O O . ASP A 1 95 ? 16.221 -3.628 -21.706 1.00 76.62 95 ASP A O 1
ATOM 730 N N . ILE A 1 96 ? 18.116 -4.831 -21.583 1.00 64.38 96 ILE A N 1
ATOM 731 C CA . ILE A 1 96 ? 17.500 -6.010 -20.974 1.00 64.38 96 ILE A CA 1
ATOM 732 C C . ILE A 1 96 ? 17.812 -5.995 -19.484 1.00 64.38 96 ILE A C 1
ATOM 734 O O . ILE A 1 96 ? 18.973 -6.058 -19.075 1.00 64.38 96 ILE A O 1
ATOM 738 N N . VAL A 1 97 ? 16.765 -5.971 -18.670 1.00 72.19 97 VAL A N 1
ATOM 739 C CA . VAL A 1 97 ? 16.870 -5.860 -17.220 1.00 72.19 97 VAL A CA 1
ATOM 740 C C . VAL A 1 97 ? 16.168 -7.029 -16.559 1.00 72.19 97 VAL A C 1
ATOM 742 O O . VAL A 1 97 ? 15.019 -7.330 -16.864 1.00 72.19 97 VAL A O 1
ATOM 745 N N . TYR A 1 98 ? 16.848 -7.687 -15.623 1.00 71.62 98 TYR A N 1
ATOM 746 C CA . TYR A 1 98 ? 16.211 -8.705 -14.797 1.00 71.62 98 TYR A CA 1
ATOM 747 C C . TYR A 1 98 ? 15.458 -8.038 -13.644 1.00 71.62 98 TYR A C 1
ATOM 749 O O . TYR A 1 98 ? 16.070 -7.373 -12.804 1.00 71.62 98 TYR A O 1
ATOM 757 N N . TYR A 1 99 ? 14.145 -8.235 -13.595 1.00 72.88 99 TYR A N 1
ATOM 758 C CA . TYR A 1 99 ? 13.314 -7.835 -12.470 1.00 72.88 99 TYR A CA 1
ATOM 759 C C . TYR A 1 99 ? 13.082 -9.023 -11.544 1.00 72.88 99 TYR A C 1
ATOM 761 O O . TYR A 1 99 ? 12.683 -10.104 -11.981 1.00 72.88 99 TYR A O 1
ATOM 769 N N . GLU A 1 100 ? 13.320 -8.803 -10.254 1.00 67.88 100 GLU A N 1
ATOM 770 C CA . GLU A 1 100 ? 12.953 -9.732 -9.190 1.00 67.88 100 GLU A CA 1
ATOM 771 C C . GLU A 1 100 ? 12.010 -9.014 -8.230 1.00 67.88 100 GLU A C 1
ATOM 773 O O . GLU A 1 100 ? 12.340 -7.976 -7.656 1.00 67.88 100 GLU A O 1
ATOM 778 N N . ASN A 1 101 ? 10.796 -9.537 -8.121 1.00 66.44 101 ASN A N 1
ATOM 779 C CA . ASN A 1 101 ? 9.654 -8.976 -7.411 1.00 66.44 101 ASN A CA 1
ATOM 780 C C . ASN A 1 101 ? 9.436 -7.492 -7.736 1.00 66.44 101 ASN A C 1
ATOM 782 O O . ASN A 1 101 ? 9.169 -6.672 -6.861 1.00 66.44 101 ASN A O 1
ATOM 786 N N . GLY A 1 102 ? 9.566 -7.145 -9.019 1.00 64.75 102 GLY A N 1
ATOM 787 C CA . GLY A 1 102 ? 9.324 -5.795 -9.522 1.00 64.75 102 GLY A CA 1
ATOM 788 C C . GLY A 1 102 ? 10.432 -4.788 -9.260 1.00 64.75 102 GLY A C 1
ATOM 789 O O . GLY A 1 102 ? 10.271 -3.618 -9.601 1.00 64.75 102 GLY A O 1
ATOM 790 N N . VAL A 1 103 ? 11.567 -5.224 -8.713 1.00 64.00 103 VAL A N 1
ATOM 791 C CA . VAL A 1 103 ? 12.760 -4.390 -8.566 1.00 64.00 103 VAL A CA 1
ATOM 792 C C . VAL A 1 103 ? 13.778 -4.746 -9.643 1.00 64.00 103 VAL A C 1
ATOM 794 O O . VAL A 1 103 ? 14.087 -5.920 -9.848 1.00 64.00 103 VAL A O 1
ATOM 797 N N . LYS A 1 104 ? 14.332 -3.720 -10.303 1.00 70.50 104 LYS A N 1
ATOM 798 C CA . LYS A 1 104 ? 15.478 -3.836 -11.215 1.00 70.50 104 LYS A CA 1
ATOM 799 C C . LYS A 1 104 ? 16.668 -4.400 -10.446 1.00 70.50 104 LYS A C 1
ATOM 801 O O . LYS A 1 104 ? 17.244 -3.726 -9.592 1.00 70.50 104 LYS A O 1
ATOM 806 N N . VAL A 1 105 ? 17.049 -5.634 -10.754 1.00 68.38 105 VAL A N 1
ATOM 807 C CA . VAL A 1 105 ? 18.254 -6.249 -10.207 1.00 68.38 105 VAL A CA 1
ATOM 808 C C . VAL A 1 105 ? 19.385 -5.990 -11.187 1.00 68.38 105 VAL A C 1
ATOM 810 O O . VAL A 1 105 ? 19.402 -6.518 -12.299 1.00 68.38 105 VAL A O 1
ATOM 813 N N . ALA A 1 106 ? 20.373 -5.207 -10.761 1.00 60.84 106 ALA A N 1
ATOM 814 C CA . ALA A 1 106 ? 21.642 -5.106 -11.466 1.00 60.84 106 ALA A CA 1
ATOM 815 C C . ALA A 1 106 ? 22.425 -6.419 -11.285 1.00 60.84 106 ALA A C 1
ATOM 817 O O . ALA A 1 106 ? 23.357 -6.504 -10.486 1.00 60.84 106 ALA A O 1
ATOM 818 N N . LYS A 1 107 ? 22.037 -7.482 -12.000 1.00 53.34 107 LYS A N 1
ATOM 819 C CA . LYS A 1 107 ? 22.949 -8.602 -12.242 1.00 53.34 107 LYS A CA 1
ATOM 820 C C . LYS A 1 107 ? 23.974 -8.070 -13.227 1.00 53.34 107 LYS A C 1
ATOM 822 O O . LYS A 1 107 ? 23.633 -7.816 -14.377 1.00 53.34 107 LYS A O 1
ATOM 827 N N . GLY A 1 108 ? 25.176 -7.801 -12.719 1.00 47.16 108 GLY A N 1
ATOM 828 C CA . GLY A 1 108 ? 26.289 -7.294 -13.507 1.00 47.16 108 GLY A CA 1
ATOM 829 C C . GLY A 1 108 ? 26.352 -8.006 -14.852 1.00 47.16 108 GLY A C 1
ATOM 830 O O . GLY A 1 108 ? 26.243 -9.232 -14.910 1.00 47.16 108 GLY A O 1
ATOM 831 N N . LEU A 1 109 ? 26.472 -7.208 -15.911 1.00 47.34 109 LEU A N 1
ATOM 832 C CA . LEU A 1 109 ? 26.909 -7.650 -17.224 1.00 47.34 109 LEU A CA 1
ATOM 833 C C . LEU A 1 109 ? 28.063 -8.630 -16.997 1.00 47.34 109 LEU A C 1
ATOM 835 O O . LEU A 1 109 ? 29.147 -8.220 -16.589 1.00 47.34 109 LEU A O 1
ATOM 839 N N . VAL A 1 110 ? 27.829 -9.930 -17.176 1.00 47.81 110 VAL A N 1
ATOM 840 C CA . VAL A 1 110 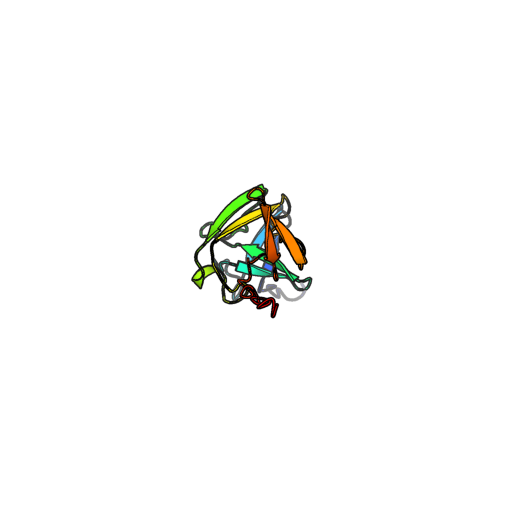? 28.948 -10.850 -17.333 1.00 47.81 110 VAL A CA 1
ATOM 841 C C . VAL A 1 110 ? 29.531 -10.456 -18.678 1.00 47.81 110 VAL A C 1
ATOM 843 O O . VAL A 1 110 ? 28.958 -10.773 -19.720 1.00 47.81 110 VAL A O 1
ATOM 846 N N . GLU A 1 111 ? 30.613 -9.679 -18.648 1.00 43.03 111 GLU A N 1
ATOM 847 C CA . GLU A 1 111 ? 31.483 -9.495 -19.798 1.00 43.03 111 GLU A CA 1
ATOM 848 C C . GLU A 1 111 ? 31.868 -10.898 -20.268 1.00 43.03 111 GLU A C 1
ATOM 850 O O . GLU A 1 111 ? 32.674 -11.592 -19.653 1.00 43.03 111 GLU A O 1
ATOM 855 N N . HIS A 1 112 ? 31.245 -11.373 -21.345 1.00 41.62 112 HIS A N 1
ATOM 856 C CA . HIS A 1 112 ? 31.908 -12.367 -22.165 1.00 41.62 112 HIS A CA 1
ATOM 857 C C . HIS A 1 112 ? 33.061 -11.633 -22.837 1.00 41.62 112 HIS A C 1
ATOM 859 O O . HIS A 1 112 ? 32.894 -11.038 -23.904 1.00 41.62 112 HIS A O 1
ATOM 865 N N . GLU A 1 113 ? 34.224 -11.660 -22.180 1.00 48.22 113 GLU A N 1
ATOM 866 C CA . GLU A 1 113 ? 35.504 -11.533 -22.858 1.00 48.22 113 GLU A CA 1
ATOM 867 C C . GLU A 1 113 ? 35.463 -12.501 -24.044 1.00 48.22 113 GLU A C 1
ATOM 869 O O . GLU A 1 113 ? 35.508 -13.724 -23.905 1.00 48.22 113 GLU A O 1
ATOM 874 N N . LYS A 1 114 ? 35.279 -11.946 -25.243 1.00 45.12 114 LYS A N 1
ATOM 875 C CA . LYS A 1 114 ? 35.571 -12.669 -26.470 1.00 45.12 114 LYS A CA 1
ATOM 876 C C . LYS A 1 114 ? 37.083 -12.833 -26.507 1.00 45.12 114 LYS A C 1
ATOM 878 O O . LYS A 1 114 ? 37.776 -11.930 -26.964 1.00 45.12 114 LYS A O 1
ATOM 883 N N . GLU A 1 115 ? 37.581 -13.988 -26.083 1.00 46.38 115 GLU A N 1
ATOM 884 C CA . GLU A 1 115 ? 38.853 -14.476 -26.604 1.00 46.38 115 GLU A CA 1
ATOM 885 C C . GLU A 1 115 ? 38.706 -14.644 -28.126 1.00 46.38 115 GLU A C 1
ATOM 887 O O . GLU A 1 115 ? 37.943 -15.484 -28.620 1.00 46.38 115 GLU A O 1
ATOM 892 N N . ARG A 1 116 ? 39.408 -13.794 -28.876 1.00 43.50 116 ARG A N 1
ATOM 893 C CA . ARG A 1 116 ? 39.837 -14.042 -30.251 1.00 43.50 116 ARG A CA 1
ATOM 894 C C . ARG A 1 116 ? 41.244 -13.514 -30.445 1.00 43.50 116 ARG A C 1
ATOM 896 O O . ARG A 1 116 ? 41.503 -12.387 -29.974 1.00 43.50 116 ARG A O 1
#